Protein AF-A0A0F2N5E7-F1 (afdb_monomer_lite)

Secondary structure (DSSP, 8-state):
-HHHHHHHHHHHHHHHHHHHHHTTTS-HHHHHHHHHHHHHHHHHHHHHHHHHHHHHHT-SS--HHHHHHHHHHHHHHHHHHHHHHHHHHHHHHHHHHHHHHHHHHHHHHHHHHH---S------------

pLDDT: mean 82.27, std 12.77, range [43.31, 92.31]

Structure (mmCIF, N/CA/C/O backbone):
data_AF-A0A0F2N5E7-F1
#
_entry.id   AF-A0A0F2N5E7-F1
#
loop_
_atom_site.group_PDB
_atom_site.id
_atom_site.type_symbol
_atom_site.label_atom_id
_atom_site.label_alt_id
_atom_site.label_comp_id
_atom_site.label_asym_id
_atom_site.label_entity_id
_atom_site.label_seq_id
_atom_site.pdbx_PDB_ins_code
_atom_site.Cartn_x
_atom_site.Cartn_y
_atom_site.Cartn_z
_atom_site.occupancy
_atom_site.B_iso_or_equiv
_atom_site.auth_seq_id
_atom_site.auth_comp_id
_atom_site.auth_asym_id
_atom_site.auth_atom_id
_atom_site.pdbx_PDB_model_num
ATOM 1 N N . MET A 1 1 ? 17.914 -1.321 -10.774 1.00 80.00 1 MET A N 1
ATOM 2 C CA . MET A 1 1 ? 17.168 -0.048 -10.659 1.00 80.00 1 MET A CA 1
ATOM 3 C C . MET A 1 1 ? 15.697 -0.152 -11.082 1.00 80.00 1 MET A C 1
ATOM 5 O O . MET A 1 1 ? 14.874 -0.332 -10.203 1.00 80.00 1 MET A O 1
ATOM 9 N N . LEU A 1 2 ? 15.305 -0.121 -12.367 1.00 84.31 2 LEU A N 1
ATOM 10 C CA . LEU A 1 2 ? 13.864 -0.075 -12.731 1.00 84.31 2 LEU A CA 1
ATOM 11 C C . LEU A 1 2 ? 13.074 -1.363 -12.396 1.00 84.31 2 LEU A C 1
ATOM 13 O O . LEU A 1 2 ? 11.914 -1.319 -12.005 1.00 84.31 2 LEU A O 1
ATOM 17 N N . GLN A 1 3 ? 13.715 -2.529 -12.476 1.00 88.12 3 GLN A N 1
ATOM 18 C CA . GLN A 1 3 ? 13.136 -3.785 -11.974 1.00 88.12 3 GLN A CA 1
ATOM 19 C C . GLN A 1 3 ? 13.066 -3.835 -10.441 1.00 88.12 3 GLN A C 1
ATOM 21 O O . GLN A 1 3 ? 12.155 -4.426 -9.871 1.00 88.12 3 GLN A O 1
ATOM 26 N N . GLU A 1 4 ? 14.037 -3.215 -9.782 1.00 87.56 4 GLU A N 1
ATOM 27 C CA . GLU A 1 4 ? 14.200 -3.228 -8.330 1.00 87.56 4 GLU A CA 1
ATOM 28 C C . GLU A 1 4 ? 13.155 -2.346 -7.650 1.00 87.56 4 GLU A C 1
ATOM 30 O O . GLU A 1 4 ? 12.525 -2.774 -6.688 1.00 87.56 4 GLU A O 1
ATOM 35 N N . ILE A 1 5 ? 12.865 -1.174 -8.219 1.00 87.69 5 ILE A N 1
ATOM 36 C CA . ILE A 1 5 ? 11.773 -0.334 -7.731 1.00 87.69 5 ILE A CA 1
ATOM 37 C C . ILE A 1 5 ? 10.400 -0.982 -7.938 1.00 87.69 5 ILE A C 1
ATOM 39 O O . ILE A 1 5 ? 9.557 -0.935 -7.047 1.00 87.69 5 ILE A O 1
ATOM 43 N N . ASN A 1 6 ? 10.193 -1.681 -9.060 1.00 90.31 6 ASN A N 1
ATOM 44 C CA . ASN A 1 6 ? 8.968 -2.451 -9.287 1.00 90.31 6 ASN A CA 1
ATOM 45 C C . ASN A 1 6 ? 8.804 -3.557 -8.240 1.00 90.31 6 ASN A C 1
ATOM 47 O O . ASN A 1 6 ? 7.694 -3.815 -7.782 1.00 90.31 6 ASN A O 1
ATOM 51 N N . ARG A 1 7 ? 9.905 -4.193 -7.829 1.00 91.56 7 ARG A N 1
ATOM 52 C CA . ARG A 1 7 ? 9.887 -5.153 -6.725 1.00 91.56 7 ARG A CA 1
ATOM 53 C C . ARG A 1 7 ? 9.524 -4.477 -5.401 1.00 91.56 7 ARG A C 1
ATOM 55 O O . ARG A 1 7 ? 8.639 -4.973 -4.721 1.00 91.56 7 ARG A O 1
ATOM 62 N N . MET A 1 8 ? 10.115 -3.325 -5.077 1.00 89.38 8 MET A N 1
ATOM 63 C CA . MET A 1 8 ? 9.778 -2.594 -3.846 1.00 89.38 8 MET A CA 1
ATOM 64 C C . MET A 1 8 ? 8.303 -2.180 -3.786 1.00 89.38 8 MET A C 1
ATOM 66 O O . MET A 1 8 ? 7.677 -2.307 -2.736 1.00 89.38 8 MET A O 1
ATOM 70 N N . TYR A 1 9 ? 7.714 -1.735 -4.899 1.00 90.56 9 TYR A N 1
ATOM 71 C CA . TYR A 1 9 ? 6.281 -1.434 -4.945 1.00 90.56 9 TYR A CA 1
ATOM 72 C C . TYR A 1 9 ? 5.404 -2.671 -4.775 1.00 90.56 9 TYR A C 1
ATOM 74 O O . TYR A 1 9 ? 4.370 -2.608 -4.113 1.00 90.56 9 TYR A O 1
ATOM 82 N N . HIS A 1 10 ? 5.820 -3.804 -5.330 1.00 91.25 10 HIS A N 1
ATOM 83 C CA . HIS A 1 10 ? 5.123 -5.063 -5.110 1.00 91.25 10 HIS A CA 1
ATOM 84 C C . HIS A 1 10 ? 5.204 -5.527 -3.645 1.00 91.25 10 HIS A C 1
ATOM 86 O O . HIS A 1 10 ? 4.202 -5.966 -3.078 1.00 91.25 10 HIS A O 1
ATOM 92 N N . ASP A 1 11 ? 6.369 -5.377 -3.012 1.00 90.25 11 ASP A N 1
ATOM 93 C CA . ASP A 1 11 ? 6.569 -5.707 -1.599 1.00 90.25 11 ASP A CA 1
ATOM 94 C C . ASP A 1 11 ? 5.716 -4.793 -0.694 1.00 90.25 11 ASP A C 1
ATOM 96 O O . ASP A 1 11 ? 5.081 -5.268 0.251 1.00 90.25 11 ASP A O 1
ATOM 100 N N . LEU A 1 12 ? 5.621 -3.496 -1.023 1.00 89.31 12 LEU A N 1
ATOM 101 C CA . LEU A 1 12 ? 4.716 -2.548 -0.360 1.00 89.31 12 LEU A CA 1
ATOM 102 C C . LEU A 1 12 ? 3.245 -2.969 -0.483 1.00 89.31 12 LEU A C 1
ATOM 104 O O . LEU A 1 12 ? 2.518 -2.930 0.509 1.00 89.31 12 LEU A O 1
ATOM 108 N N . ASP A 1 13 ? 2.800 -3.386 -1.672 1.00 89.44 13 ASP A N 1
ATOM 109 C CA . ASP A 1 13 ? 1.410 -3.805 -1.888 1.00 89.44 13 ASP A CA 1
ATOM 110 C C . ASP A 1 13 ? 1.098 -5.081 -1.105 1.00 89.44 13 ASP A C 1
ATOM 112 O O . ASP A 1 13 ? 0.089 -5.158 -0.408 1.00 89.44 13 ASP A O 1
ATOM 116 N N . THR A 1 14 ? 2.022 -6.042 -1.116 1.00 90.62 14 THR A N 1
ATOM 117 C CA . THR A 1 14 ? 1.912 -7.279 -0.333 1.00 90.62 14 THR A CA 1
ATOM 118 C C . THR A 1 14 ? 1.761 -6.981 1.159 1.00 90.62 14 THR A C 1
ATOM 120 O O . THR A 1 14 ? 0.909 -7.564 1.837 1.00 90.62 14 THR A O 1
ATOM 123 N N . LEU A 1 15 ? 2.546 -6.033 1.678 1.00 87.94 15 LEU A N 1
ATOM 124 C CA . LEU A 1 15 ? 2.469 -5.628 3.078 1.00 87.94 15 LEU A CA 1
ATOM 125 C C . LEU A 1 15 ? 1.145 -4.916 3.391 1.00 87.94 15 LEU A C 1
ATOM 127 O O . LEU A 1 15 ? 0.527 -5.201 4.419 1.00 87.94 15 LEU A O 1
ATOM 131 N N . TYR A 1 16 ? 0.656 -4.056 2.492 1.00 87.06 16 TYR A N 1
ATOM 132 C CA . TYR A 1 16 ? -0.665 -3.443 2.625 1.00 87.06 16 TYR A CA 1
ATOM 133 C C . TYR A 1 16 ? -1.792 -4.481 2.632 1.00 87.06 16 TYR A C 1
ATOM 135 O O . TYR A 1 16 ? -2.691 -4.392 3.469 1.00 87.06 16 TYR A O 1
ATOM 143 N N . GLN A 1 17 ? -1.743 -5.484 1.755 1.00 88.31 17 GLN A N 1
ATOM 144 C CA . GLN A 1 17 ? -2.737 -6.557 1.712 1.00 88.31 17 GLN A CA 1
ATOM 145 C C . GLN A 1 17 ? -2.715 -7.425 2.978 1.00 88.31 17 GLN A C 1
ATOM 147 O O . GLN A 1 17 ? -3.776 -7.779 3.497 1.00 88.31 17 GLN A O 1
ATOM 152 N N . SER A 1 18 ? -1.527 -7.741 3.506 1.00 87.25 18 SER A N 1
ATOM 153 C CA . SER A 1 18 ? -1.390 -8.455 4.782 1.00 87.25 18 SER A CA 1
ATOM 154 C C . SER A 1 18 ? -1.995 -7.644 5.929 1.00 87.25 18 SER A C 1
ATOM 156 O O . SER A 1 18 ? -2.842 -8.157 6.658 1.00 87.25 18 SER A O 1
ATOM 158 N N . MET A 1 19 ? -1.674 -6.349 6.024 1.00 85.50 19 MET A N 1
ATOM 159 C CA . MET A 1 19 ? -2.298 -5.474 7.017 1.00 85.50 19 MET A CA 1
ATOM 160 C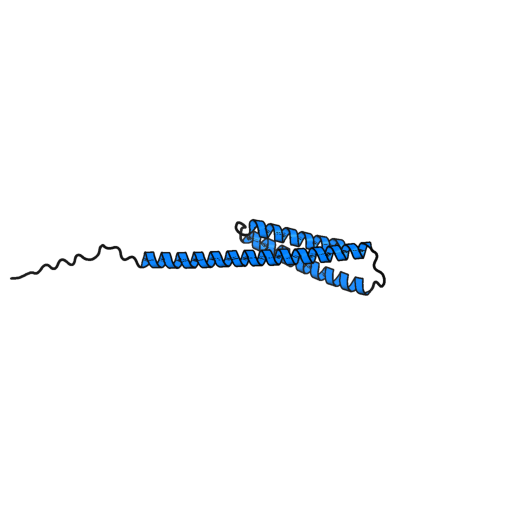 C . MET A 1 19 ? -3.814 -5.401 6.833 1.00 85.50 19 MET A C 1
ATOM 162 O O . MET A 1 19 ? -4.544 -5.494 7.811 1.00 85.50 19 MET A O 1
ATOM 166 N N . MET A 1 20 ? -4.319 -5.287 5.601 1.00 86.00 20 MET A N 1
ATOM 167 C CA . MET A 1 20 ? -5.760 -5.293 5.336 1.00 86.00 20 MET A CA 1
ATOM 168 C C . MET A 1 20 ? -6.444 -6.560 5.846 1.00 86.00 20 MET A C 1
ATOM 170 O O . MET A 1 20 ? -7.579 -6.467 6.316 1.00 86.00 20 MET A O 1
ATOM 174 N N . ARG A 1 21 ? -5.799 -7.724 5.741 1.00 84.25 21 ARG A N 1
ATOM 175 C CA . ARG A 1 21 ? -6.350 -8.996 6.217 1.00 84.25 21 ARG A CA 1
ATOM 176 C C . ARG A 1 21 ? -6.416 -9.024 7.740 1.00 84.25 21 ARG A C 1
ATOM 178 O O . ARG A 1 21 ? -7.495 -9.230 8.287 1.00 84.25 21 ARG A O 1
ATOM 185 N N . ASP A 1 22 ? -5.310 -8.678 8.388 1.00 83.25 22 ASP A N 1
ATOM 186 C CA . ASP A 1 22 ? -5.107 -8.977 9.806 1.00 83.25 22 ASP A CA 1
ATOM 187 C C . ASP A 1 22 ? -5.380 -7.774 10.732 1.00 83.25 22 ASP A C 1
ATOM 189 O O . ASP A 1 22 ? -5.321 -7.907 11.946 1.00 83.25 22 ASP A O 1
ATOM 193 N N . MET A 1 23 ? -5.719 -6.590 10.200 1.00 78.81 23 MET A N 1
ATOM 194 C CA . MET A 1 23 ? -5.830 -5.325 10.959 1.00 78.81 23 MET A CA 1
ATOM 195 C C . MET A 1 23 ? -6.691 -5.373 12.232 1.00 78.81 23 MET A C 1
ATOM 197 O O . MET A 1 23 ? -6.428 -4.602 13.150 1.00 78.81 23 MET A O 1
ATOM 201 N N . ALA A 1 24 ? -7.738 -6.199 12.272 1.00 75.00 24 ALA A N 1
ATOM 202 C CA . ALA A 1 24 ? -8.626 -6.278 13.434 1.00 75.00 24 ALA A CA 1
ATOM 203 C C . ALA A 1 24 ? -8.011 -7.089 14.588 1.00 75.00 24 ALA A C 1
ATOM 205 O O . ALA A 1 24 ? -8.258 -6.774 15.748 1.00 75.00 24 ALA A O 1
ATOM 206 N N . ASP A 1 25 ? -7.181 -8.079 14.253 1.00 81.94 25 ASP A N 1
ATOM 207 C CA . ASP A 1 25 ? -6.651 -9.078 15.186 1.00 81.94 25 ASP A CA 1
ATOM 208 C C . ASP A 1 25 ? -5.132 -8.931 15.401 1.00 81.94 25 ASP A C 1
ATOM 210 O O . ASP A 1 25 ? -4.540 -9.582 16.264 1.00 81.94 25 ASP A O 1
ATOM 214 N N . ALA A 1 26 ? -4.476 -8.072 14.615 1.00 82.56 26 ALA A N 1
ATOM 215 C CA . ALA A 1 26 ? -3.040 -7.868 14.663 1.00 82.56 26 ALA A CA 1
ATOM 216 C C . ALA A 1 26 ? -2.610 -7.156 15.961 1.00 82.56 26 ALA A C 1
ATOM 218 O O . ALA A 1 26 ? -3.146 -6.095 16.300 1.00 82.56 26 ALA A O 1
ATOM 219 N N . PRO A 1 27 ? -1.571 -7.662 16.653 1.00 86.25 27 PRO A N 1
ATOM 220 C CA . PRO A 1 27 ? -0.958 -6.955 17.769 1.00 86.25 27 PRO A CA 1
ATOM 221 C C . PRO A 1 27 ? -0.460 -5.567 17.354 1.00 86.25 27 PRO A C 1
ATOM 223 O O . PRO A 1 27 ? 0.092 -5.388 16.264 1.00 86.25 27 PRO A O 1
ATOM 226 N N . VAL A 1 28 ? -0.575 -4.591 18.258 1.00 85.38 28 VAL A N 1
ATOM 227 C CA . VAL A 1 28 ? -0.131 -3.204 18.022 1.00 85.38 28 VAL A CA 1
ATOM 228 C C . VAL A 1 28 ? 1.338 -3.144 17.590 1.00 85.38 28 VAL A C 1
ATOM 230 O O . VAL A 1 28 ? 1.685 -2.365 16.704 1.00 85.38 28 VAL A O 1
ATOM 233 N N . ASP A 1 29 ? 2.198 -3.987 18.161 1.00 87.38 29 ASP A N 1
ATOM 234 C CA . ASP A 1 29 ? 3.623 -4.017 17.815 1.00 87.38 29 ASP A CA 1
ATOM 235 C C . ASP A 1 29 ? 3.878 -4.540 16.396 1.00 87.38 29 ASP A C 1
ATOM 237 O O . ASP A 1 29 ? 4.753 -4.025 15.699 1.00 87.38 29 ASP A O 1
ATOM 241 N N . SER A 1 30 ? 3.062 -5.482 15.912 1.00 86.00 30 SER A N 1
ATOM 242 C CA . SER A 1 30 ? 3.107 -5.932 14.517 1.00 86.00 30 SER A CA 1
ATOM 243 C C . SER A 1 30 ? 2.707 -4.810 13.559 1.00 86.00 30 SER A C 1
ATOM 245 O O . SER A 1 30 ? 3.351 -4.623 12.528 1.00 86.00 30 SER A O 1
ATOM 247 N N . ILE A 1 31 ? 1.693 -4.014 13.921 1.00 84.94 31 ILE A N 1
ATOM 248 C CA . ILE A 1 31 ? 1.256 -2.851 13.131 1.00 84.94 31 ILE A CA 1
ATOM 249 C C . ILE A 1 31 ? 2.349 -1.775 13.092 1.00 84.94 31 ILE A C 1
ATOM 251 O O . ILE A 1 31 ? 2.635 -1.224 12.025 1.00 84.94 31 ILE A O 1
ATOM 255 N N . LYS A 1 32 ? 2.994 -1.488 14.229 1.00 88.31 32 LYS A N 1
ATOM 256 C CA . LYS A 1 32 ? 4.116 -0.538 14.295 1.00 88.31 32 LYS A CA 1
ATOM 257 C C . LYS A 1 32 ? 5.280 -0.989 13.420 1.00 88.31 32 LYS A C 1
ATOM 259 O O . LYS A 1 32 ? 5.734 -0.220 12.579 1.00 88.31 32 LYS A O 1
ATOM 264 N N . LYS A 1 33 ? 5.695 -2.252 13.548 1.00 89.00 33 LYS A N 1
ATOM 265 C CA . LYS A 1 33 ? 6.781 -2.823 12.744 1.00 89.00 33 LYS A CA 1
ATOM 266 C C . LYS A 1 33 ? 6.469 -2.777 11.247 1.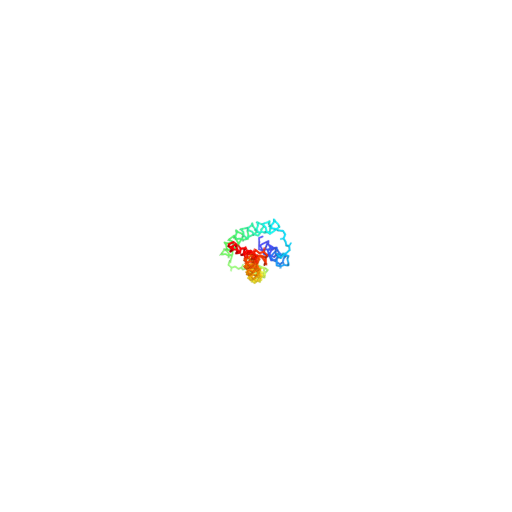00 89.00 33 LYS A C 1
ATOM 268 O O . LYS A 1 33 ? 7.325 -2.396 10.455 1.00 89.00 33 LYS A O 1
ATOM 273 N N . ALA A 1 34 ? 5.243 -3.121 10.849 1.00 86.69 34 ALA A N 1
ATOM 274 C CA . ALA A 1 34 ? 4.816 -3.006 9.456 1.00 86.69 34 ALA A CA 1
ATOM 275 C C . ALA A 1 34 ? 4.888 -1.551 8.961 1.00 86.69 34 ALA A C 1
ATOM 277 O O . ALA A 1 34 ? 5.389 -1.298 7.870 1.00 86.69 34 ALA A O 1
ATOM 278 N N . THR A 1 35 ? 4.477 -0.588 9.791 1.00 87.62 35 THR A N 1
ATOM 279 C CA . THR A 1 35 ? 4.555 0.848 9.477 1.00 87.62 35 THR A CA 1
ATOM 280 C C . THR A 1 35 ? 6.003 1.320 9.291 1.00 87.62 35 THR A C 1
ATOM 282 O O . THR A 1 35 ? 6.299 2.058 8.353 1.00 87.62 35 THR A O 1
ATOM 285 N N . GLU A 1 36 ? 6.929 0.881 10.145 1.00 90.94 36 GLU A N 1
ATOM 286 C CA . GLU A 1 36 ? 8.359 1.193 10.016 1.00 90.94 36 GLU A CA 1
ATOM 287 C C . GLU A 1 36 ? 8.948 0.641 8.713 1.00 90.94 36 GLU A C 1
ATOM 289 O O . GLU A 1 36 ? 9.629 1.368 7.983 1.00 90.94 36 GLU A O 1
ATOM 294 N N . ILE A 1 37 ? 8.630 -0.616 8.384 1.00 90.00 37 ILE A N 1
ATOM 295 C CA . ILE A 1 37 ? 9.048 -1.250 7.127 1.00 90.00 37 ILE A CA 1
ATOM 296 C C . ILE A 1 37 ? 8.488 -0.472 5.929 1.00 90.00 37 ILE A C 1
ATOM 298 O O . ILE A 1 37 ? 9.244 -0.150 5.012 1.00 90.00 37 ILE A O 1
ATOM 302 N N . MET A 1 38 ? 7.201 -0.108 5.950 1.00 88.00 38 MET A N 1
ATOM 303 C CA . MET A 1 38 ? 6.584 0.700 4.891 1.00 88.00 38 MET A CA 1
ATOM 304 C C . MET A 1 38 ? 7.298 2.035 4.707 1.00 88.00 38 MET A C 1
ATOM 306 O O . MET A 1 38 ? 7.647 2.386 3.584 1.00 88.00 38 MET A O 1
ATOM 310 N N . ASN A 1 39 ? 7.554 2.767 5.792 1.00 90.06 39 ASN A N 1
ATOM 311 C CA . ASN A 1 39 ? 8.216 4.069 5.725 1.00 90.06 39 ASN A CA 1
ATOM 312 C C . ASN A 1 39 ? 9.625 3.964 5.125 1.00 90.06 39 ASN A C 1
ATOM 314 O O . ASN A 1 39 ? 10.006 4.795 4.298 1.00 90.06 39 ASN A O 1
ATOM 318 N N . SER A 1 40 ? 10.382 2.926 5.494 1.00 90.81 40 SER A N 1
ATOM 319 C CA . SER A 1 40 ? 11.696 2.669 4.900 1.00 90.81 40 SER A CA 1
ATOM 320 C C . SER A 1 40 ? 11.594 2.353 3.407 1.00 90.81 40 SER A C 1
ATOM 322 O O . SER A 1 40 ? 12.369 2.890 2.618 1.00 90.81 40 SER A O 1
ATOM 324 N N . LEU A 1 41 ? 10.646 1.500 3.007 1.00 88.88 41 LEU A N 1
ATOM 325 C CA . LEU A 1 41 ? 10.439 1.141 1.603 1.00 88.88 41 LEU A CA 1
ATOM 326 C C . LEU A 1 41 ? 9.999 2.348 0.767 1.00 88.88 41 LEU A C 1
ATOM 328 O O . LEU A 1 41 ? 10.519 2.538 -0.328 1.00 88.88 41 LEU A O 1
ATOM 332 N N . PHE A 1 42 ? 9.111 3.199 1.287 1.00 88.38 42 PHE A N 1
ATOM 333 C CA . PHE A 1 42 ? 8.695 4.432 0.614 1.00 88.38 42 PHE A CA 1
ATOM 334 C C . PHE A 1 42 ? 9.852 5.397 0.403 1.00 88.38 42 PHE A C 1
ATOM 336 O O . PHE A 1 42 ? 9.994 5.944 -0.689 1.00 88.38 42 PHE A O 1
ATOM 343 N N . LYS A 1 43 ? 10.688 5.590 1.427 1.00 90.81 43 LYS A N 1
ATOM 344 C CA . LYS A 1 43 ? 11.869 6.444 1.311 1.00 90.81 43 LYS A CA 1
ATOM 345 C C . LYS A 1 43 ? 12.810 5.924 0.222 1.00 90.81 43 LYS A C 1
ATOM 347 O O . LYS A 1 43 ? 13.148 6.665 -0.694 1.00 90.81 43 LYS A O 1
ATOM 352 N N . ASN A 1 44 ? 13.146 4.635 0.273 1.00 88.62 44 ASN A N 1
ATOM 353 C CA . ASN A 1 44 ? 14.043 4.009 -0.698 1.00 88.62 44 ASN A CA 1
ATOM 354 C C . ASN A 1 44 ? 13.468 4.038 -2.126 1.00 88.62 44 ASN A C 1
ATOM 356 O O . ASN A 1 44 ? 14.198 4.292 -3.083 1.00 88.62 44 ASN A O 1
ATOM 360 N N . ALA A 1 45 ? 12.160 3.808 -2.280 1.00 87.12 45 ALA A N 1
ATOM 361 C CA . ALA A 1 45 ? 11.483 3.910 -3.568 1.00 87.12 45 ALA A CA 1
ATOM 362 C C . ALA A 1 45 ? 11.503 5.349 -4.107 1.00 87.12 45 ALA A C 1
ATOM 364 O O . ALA A 1 45 ? 11.763 5.540 -5.290 1.00 87.12 45 ALA A O 1
ATOM 365 N N . GLY A 1 46 ? 11.302 6.356 -3.250 1.00 88.38 46 GLY A N 1
ATOM 366 C CA . GLY A 1 46 ? 11.391 7.769 -3.628 1.00 88.38 46 GLY A CA 1
ATOM 367 C C . GLY A 1 46 ? 12.791 8.176 -4.097 1.00 88.38 46 GLY A C 1
ATOM 368 O O . GLY A 1 46 ? 12.930 8.857 -5.115 1.00 88.38 46 GLY 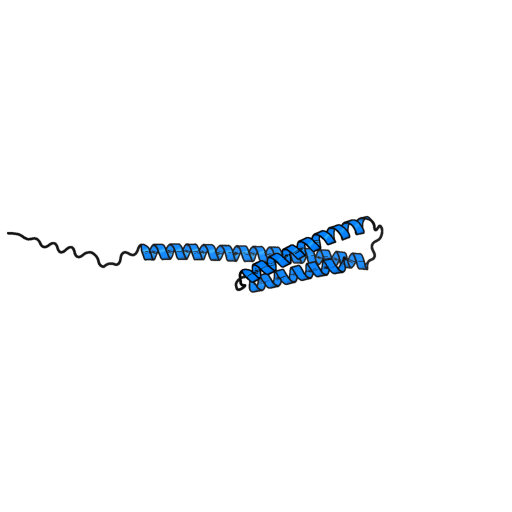A O 1
ATOM 369 N N . ASP A 1 47 ? 13.831 7.703 -3.409 1.00 89.12 47 ASP A N 1
ATOM 370 C CA . ASP A 1 47 ? 15.219 7.941 -3.815 1.00 89.12 47 ASP A CA 1
ATOM 371 C C . ASP A 1 47 ? 15.517 7.283 -5.177 1.00 89.12 47 ASP A C 1
ATOM 373 O O . ASP A 1 47 ? 16.100 7.914 -6.063 1.00 89.12 47 ASP A O 1
ATOM 377 N N . MET A 1 48 ? 15.055 6.046 -5.402 1.00 87.06 48 MET A N 1
ATOM 378 C CA . MET A 1 48 ? 15.206 5.372 -6.699 1.00 87.06 48 MET A CA 1
ATOM 379 C C . MET A 1 48 ? 14.401 6.029 -7.820 1.00 87.06 48 MET A C 1
ATOM 381 O O . MET A 1 48 ? 14.885 6.100 -8.948 1.00 87.06 48 MET A O 1
ATOM 385 N N . ASP A 1 49 ? 13.202 6.529 -7.535 1.00 88.31 49 ASP A N 1
ATOM 386 C CA . ASP A 1 49 ? 12.382 7.262 -8.500 1.00 88.31 49 ASP A CA 1
ATOM 387 C C . ASP A 1 49 ? 13.077 8.511 -9.011 1.00 88.31 49 ASP A C 1
ATOM 389 O O . ASP A 1 49 ? 13.048 8.809 -10.210 1.00 88.31 49 ASP A O 1
ATOM 393 N N . ARG A 1 50 ? 13.734 9.230 -8.101 1.00 88.62 50 ARG A N 1
ATOM 394 C CA . ARG A 1 50 ? 14.515 10.404 -8.456 1.00 88.62 50 ARG A CA 1
ATOM 395 C C . ARG A 1 50 ? 15.660 10.028 -9.398 1.00 88.62 50 ARG A C 1
ATOM 397 O O . ARG A 1 50 ? 15.786 10.635 -10.458 1.00 88.62 50 ARG A O 1
ATOM 404 N N . LEU A 1 51 ? 16.418 8.980 -9.072 1.00 88.69 51 LEU A N 1
ATOM 405 C CA . LEU A 1 51 ? 17.517 8.485 -9.912 1.00 88.69 51 LEU A CA 1
ATOM 406 C C . LEU A 1 51 ? 17.037 7.989 -11.284 1.00 88.69 51 LEU A C 1
ATOM 408 O O . LEU A 1 51 ? 17.688 8.240 -12.301 1.00 88.69 51 LEU A O 1
ATOM 412 N N . ILE A 1 52 ? 15.889 7.308 -11.336 1.00 87.62 52 ILE A N 1
ATOM 413 C CA . ILE A 1 52 ? 15.269 6.874 -12.593 1.00 87.62 52 ILE A CA 1
ATOM 414 C C . ILE A 1 52 ? 14.867 8.091 -13.421 1.00 87.62 52 ILE A C 1
ATOM 416 O O . ILE A 1 52 ? 15.158 8.130 -14.611 1.00 87.62 52 ILE A O 1
ATOM 420 N N . THR A 1 53 ? 14.246 9.097 -12.807 1.00 87.31 53 THR A N 1
ATOM 421 C CA . THR A 1 53 ? 13.824 10.322 -13.500 1.00 87.31 53 T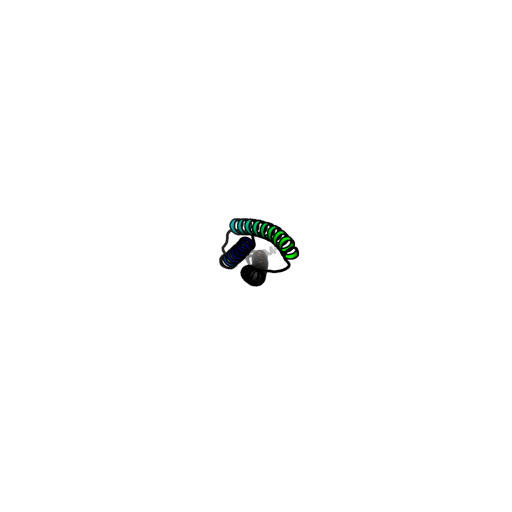HR A CA 1
ATOM 422 C C . THR A 1 53 ? 15.022 11.056 -14.099 1.00 87.31 53 THR A C 1
ATOM 424 O O . THR A 1 53 ? 15.007 11.381 -15.285 1.00 87.31 53 THR A O 1
ATOM 427 N N . GLU A 1 54 ? 16.086 11.245 -13.315 1.00 87.38 54 GLU A N 1
ATOM 428 C CA . GLU A 1 54 ? 17.347 11.838 -13.776 1.00 87.38 54 GLU A CA 1
ATOM 429 C C . GLU A 1 54 ? 17.943 11.038 -14.952 1.00 87.38 54 GLU A C 1
ATOM 431 O O . GLU A 1 54 ? 18.320 11.612 -15.974 1.00 87.38 54 GLU A O 1
ATOM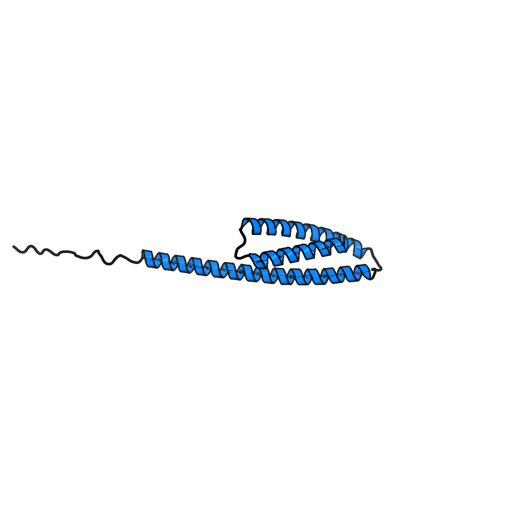 436 N N . SER A 1 55 ? 17.940 9.704 -14.858 1.00 85.56 55 SER A N 1
ATOM 437 C CA . SER A 1 55 ? 18.441 8.820 -15.919 1.00 85.56 55 SER A CA 1
ATOM 438 C C . SER A 1 55 ? 17.613 8.920 -17.206 1.00 85.56 55 SER A C 1
ATOM 440 O O . SER A 1 55 ? 18.176 9.003 -18.297 1.00 85.56 55 SER A O 1
ATOM 442 N N . LEU A 1 56 ? 16.281 8.952 -17.100 1.00 85.94 56 LEU A N 1
ATOM 443 C CA . LEU A 1 56 ? 15.370 9.007 -18.248 1.00 85.94 56 LEU A CA 1
ATOM 444 C C . LEU A 1 56 ? 15.487 10.319 -19.030 1.00 85.94 56 LEU A C 1
ATOM 446 O O . LEU A 1 56 ? 15.398 10.295 -20.254 1.00 85.94 56 LEU A O 1
ATOM 450 N N . ILE A 1 57 ? 15.728 11.445 -18.350 1.00 84.88 57 ILE A N 1
ATOM 451 C CA . ILE A 1 57 ? 15.917 12.756 -18.998 1.00 84.88 57 ILE A CA 1
ATOM 452 C C . ILE A 1 57 ? 17.124 12.738 -19.947 1.00 84.88 57 ILE A C 1
ATOM 454 O O . ILE A 1 57 ? 17.108 13.390 -20.988 1.00 84.88 57 ILE A O 1
ATOM 458 N N . SER A 1 58 ? 18.160 11.967 -19.613 1.00 81.50 58 SER A N 1
ATOM 459 C CA . SER A 1 58 ? 19.386 11.872 -20.412 1.00 81.50 58 SER A CA 1
ATOM 460 C C . SER A 1 58 ? 19.318 10.874 -21.579 1.00 81.50 58 SER A C 1
ATOM 462 O O . SER A 1 58 ? 20.277 10.765 -22.342 1.00 81.50 58 SER A O 1
ATOM 464 N N . MET A 1 59 ? 18.199 10.155 -21.754 1.00 83.69 59 MET A N 1
ATOM 465 C CA . MET A 1 59 ? 18.047 9.116 -22.778 1.00 83.69 59 MET A CA 1
ATOM 466 C C . MET A 1 59 ? 17.081 9.547 -23.898 1.00 83.69 59 MET A C 1
ATOM 468 O O . MET A 1 59 ? 15.866 9.497 -23.709 1.00 83.69 59 MET A O 1
ATOM 472 N N . PRO A 1 60 ? 17.577 9.897 -25.103 1.00 72.44 60 PRO A N 1
ATOM 473 C CA . PRO A 1 60 ? 16.719 10.311 -26.218 1.00 72.44 60 PRO A CA 1
ATOM 474 C C . PRO A 1 60 ? 15.894 9.156 -26.812 1.00 72.44 60 PRO A C 1
ATOM 476 O O . PRO A 1 60 ? 14.835 9.386 -27.399 1.00 72.44 60 PRO A O 1
ATOM 479 N N . HIS A 1 61 ? 16.341 7.907 -26.644 1.00 81.56 61 HIS A N 1
ATOM 480 C CA . HIS A 1 61 ? 15.637 6.717 -27.118 1.00 81.56 61 HIS A CA 1
ATOM 481 C C . HIS A 1 61 ? 15.577 5.638 -26.038 1.00 81.56 61 HIS A C 1
ATOM 483 O O . HIS A 1 61 ? 16.595 5.129 -25.574 1.00 81.56 61 HIS A O 1
ATOM 489 N N . LEU A 1 62 ? 14.351 5.275 -25.662 1.00 84.75 62 LEU A N 1
ATOM 490 C CA . LEU A 1 62 ? 14.060 4.218 -24.701 1.00 84.75 62 LEU A CA 1
ATOM 491 C C . LEU A 1 62 ? 13.881 2.882 -25.417 1.00 84.75 62 LEU A C 1
ATOM 493 O O . LEU A 1 62 ? 13.032 2.764 -26.303 1.00 84.75 62 LEU A O 1
ATOM 497 N N . ALA A 1 63 ? 14.635 1.873 -24.981 1.00 88.31 63 ALA A N 1
ATOM 498 C CA . ALA A 1 63 ? 14.405 0.488 -25.374 1.00 88.31 63 ALA A CA 1
ATOM 499 C C . ALA A 1 63 ? 12.996 0.032 -24.955 1.00 88.31 63 ALA A C 1
ATOM 501 O O . ALA A 1 63 ? 12.481 0.453 -23.914 1.00 88.31 63 ALA A O 1
ATOM 502 N N . ASP A 1 64 ? 12.378 -0.853 -25.739 1.00 87.94 64 ASP A N 1
ATOM 503 C CA . ASP A 1 64 ? 11.012 -1.322 -25.466 1.00 87.94 64 ASP A CA 1
ATOM 504 C C . ASP A 1 64 ? 10.906 -2.078 -24.136 1.00 87.94 64 ASP A C 1
ATOM 506 O O . ASP A 1 64 ? 9.955 -1.871 -23.386 1.00 87.94 64 ASP A O 1
ATOM 510 N N . SER A 1 65 ? 11.949 -2.822 -23.753 1.00 87.69 65 SER A N 1
ATOM 511 C CA . SER A 1 65 ? 12.042 -3.457 -22.433 1.00 87.69 65 SER A CA 1
ATOM 512 C C . SER A 1 65 ? 11.968 -2.449 -21.277 1.00 87.69 65 SER A C 1
ATOM 514 O O . SER A 1 65 ? 11.346 -2.723 -20.250 1.00 87.69 65 SER A O 1
ATOM 516 N N . THR A 1 66 ? 12.547 -1.256 -21.437 1.00 87.56 66 THR A N 1
ATOM 517 C CA . THR A 1 66 ? 12.457 -0.181 -20.440 1.00 87.56 66 THR A CA 1
ATOM 518 C C . THR A 1 66 ? 11.053 0.415 -20.392 1.00 87.56 66 THR A C 1
ATOM 520 O O . THR A 1 66 ? 10.544 0.687 -19.305 1.00 87.56 66 THR A O 1
ATOM 523 N N . LYS A 1 67 ? 10.392 0.577 -21.546 1.00 87.88 67 LYS A N 1
ATOM 524 C CA . LYS A 1 67 ? 9.001 1.057 -21.612 1.00 87.88 67 LYS A CA 1
ATOM 525 C C . LYS A 1 67 ? 8.042 0.089 -20.922 1.00 87.88 67 LYS A C 1
ATOM 527 O O . LYS A 1 67 ? 7.175 0.534 -20.173 1.00 87.88 67 LYS A O 1
ATOM 532 N N . ASP A 1 68 ? 8.218 -1.214 -21.114 1.00 89.62 68 ASP A N 1
ATOM 533 C CA . ASP A 1 68 ? 7.386 -2.228 -20.459 1.00 89.62 68 ASP A CA 1
ATOM 534 C C . ASP A 1 68 ? 7.587 -2.239 -18.941 1.00 89.62 68 ASP A C 1
ATOM 536 O O . ASP A 1 68 ? 6.621 -2.326 -18.180 1.00 89.62 68 ASP A O 1
ATOM 540 N N . LEU A 1 69 ? 8.825 -2.059 -18.473 1.00 90.00 69 LEU A N 1
ATOM 541 C CA . LEU A 1 69 ? 9.102 -1.914 -17.044 1.00 90.00 69 LEU A CA 1
ATOM 542 C C . LEU A 1 69 ? 8.486 -0.639 -16.449 1.00 90.00 69 LEU A C 1
ATOM 544 O O . LEU A 1 69 ? 8.019 -0.678 -15.310 1.00 90.00 69 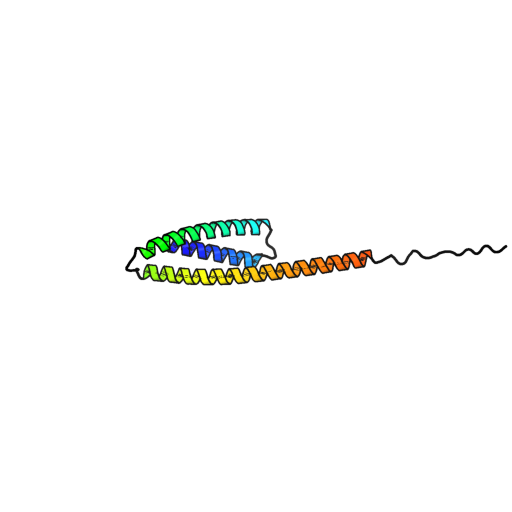LEU A O 1
ATOM 548 N N . LEU A 1 70 ? 8.445 0.463 -17.203 1.00 90.44 70 LEU A N 1
ATOM 549 C CA . LEU A 1 70 ? 7.777 1.703 -16.792 1.00 90.44 70 LEU A CA 1
ATOM 550 C C . LEU A 1 70 ? 6.253 1.554 -16.742 1.00 90.44 70 LEU A C 1
ATOM 552 O O . LEU A 1 70 ? 5.635 2.040 -15.799 1.00 90.44 70 LEU A O 1
ATOM 556 N N . ARG A 1 71 ? 5.646 0.842 -17.700 1.00 91.06 71 ARG A N 1
ATOM 557 C CA . ARG A 1 71 ? 4.211 0.509 -17.660 1.00 91.06 71 ARG A CA 1
ATOM 558 C C . ARG A 1 71 ? 3.874 -0.337 -16.439 1.00 91.06 71 ARG A C 1
ATOM 560 O O . ARG A 1 71 ? 2.987 0.023 -15.677 1.00 91.06 71 ARG A O 1
ATOM 567 N N . LYS A 1 72 ? 4.659 -1.391 -16.187 1.00 91.62 72 LYS A N 1
ATOM 568 C CA . LYS A 1 72 ? 4.505 -2.225 -14.987 1.00 91.62 72 LYS A CA 1
ATOM 569 C C . LYS A 1 72 ? 4.624 -1.403 -13.699 1.00 91.62 72 LYS A C 1
ATOM 571 O O . LYS A 1 72 ? 3.913 -1.675 -12.736 1.00 91.62 72 LYS A O 1
ATOM 576 N N . ARG A 1 73 ? 5.515 -0.405 -13.676 1.00 89.94 73 ARG A N 1
ATOM 577 C CA . ARG A 1 73 ? 5.642 0.531 -12.551 1.00 89.94 73 ARG A CA 1
ATOM 578 C C . ARG A 1 73 ? 4.361 1.341 -12.345 1.00 89.94 73 ARG A C 1
ATOM 580 O O . ARG A 1 73 ? 3.900 1.441 -11.214 1.00 89.94 73 ARG A O 1
ATOM 587 N N . ASP A 1 74 ? 3.794 1.895 -13.417 1.00 91.31 74 ASP A N 1
ATOM 588 C CA . ASP A 1 74 ? 2.541 2.663 -13.363 1.00 91.31 74 ASP A CA 1
ATOM 589 C C . ASP A 1 74 ? 1.375 1.807 -12.844 1.00 91.31 74 ASP A C 1
ATOM 591 O O . ASP A 1 74 ? 0.658 2.221 -11.933 1.00 91.31 74 ASP A O 1
ATOM 595 N N . ASP A 1 75 ? 1.246 0.574 -13.338 1.00 92.25 75 ASP A N 1
ATOM 596 C CA . ASP A 1 75 ? 0.223 -0.369 -12.874 1.00 92.25 75 ASP A CA 1
ATOM 597 C C . ASP A 1 75 ? 0.362 -0.672 -11.372 1.00 92.25 75 ASP A C 1
ATOM 599 O O . ASP A 1 75 ? -0.625 -0.643 -10.631 1.00 92.25 75 ASP A O 1
ATOM 603 N N . LEU A 1 76 ? 1.592 -0.905 -10.897 1.00 90.81 76 LEU A N 1
ATOM 604 C CA . LEU A 1 76 ? 1.873 -1.144 -9.478 1.00 90.81 76 LEU A CA 1
ATOM 605 C C . LEU A 1 76 ? 1.557 0.076 -8.607 1.00 90.81 76 LEU A C 1
ATOM 607 O O . LEU A 1 76 ? 0.996 -0.080 -7.526 1.00 90.81 76 LEU A O 1
ATOM 611 N N . LEU A 1 77 ? 1.877 1.287 -9.066 1.00 89.94 77 LEU A N 1
ATOM 612 C CA . LEU A 1 77 ? 1.561 2.521 -8.344 1.00 89.94 77 LEU A CA 1
ATOM 613 C C . LEU A 1 77 ? 0.051 2.752 -8.233 1.00 89.94 77 LEU A C 1
ATOM 615 O O . LEU A 1 77 ? -0.441 3.127 -7.164 1.00 89.94 77 LEU A O 1
ATOM 619 N N . ARG A 1 78 ? -0.701 2.490 -9.308 1.00 91.00 78 ARG A N 1
ATOM 620 C CA . ARG A 1 78 ? -2.170 2.560 -9.292 1.00 91.00 78 ARG A CA 1
ATOM 621 C C . ARG A 1 78 ? -2.762 1.551 -8.313 1.00 91.00 78 ARG A C 1
ATOM 623 O O . ARG A 1 78 ? -3.628 1.923 -7.518 1.00 91.00 78 ARG A O 1
ATOM 630 N N . LEU A 1 79 ? -2.267 0.312 -8.342 1.00 91.94 79 LEU A N 1
ATOM 631 C CA . LEU A 1 79 ? -2.686 -0.741 -7.420 1.00 91.94 79 LEU A CA 1
ATOM 632 C C . LEU A 1 79 ? -2.403 -0.343 -5.968 1.00 91.94 79 LEU A C 1
ATOM 634 O O . LEU A 1 79 ? -3.324 -0.312 -5.157 1.00 91.94 79 LEU A O 1
ATOM 638 N N . LEU A 1 80 ? -1.172 0.074 -5.665 1.00 90.44 80 LEU A N 1
ATOM 639 C CA . LEU A 1 80 ? -0.768 0.550 -4.340 1.00 90.44 80 LEU A CA 1
ATOM 640 C C . LEU A 1 80 ? -1.673 1.661 -3.814 1.00 90.44 80 LEU A C 1
ATOM 642 O O . LEU A 1 80 ? -2.100 1.632 -2.658 1.00 90.44 80 LEU A O 1
ATOM 646 N N . HIS A 1 81 ? -1.981 2.646 -4.657 1.00 89.56 81 HIS A N 1
ATOM 647 C CA . HIS A 1 81 ? -2.855 3.748 -4.281 1.00 89.56 81 HIS A CA 1
ATOM 648 C C . HIS A 1 81 ? -4.275 3.257 -3.950 1.00 89.56 81 HIS A C 1
ATOM 650 O O . HIS A 1 81 ? -4.889 3.710 -2.979 1.00 89.56 81 HIS A O 1
ATOM 656 N N . GLN A 1 82 ? -4.800 2.305 -4.723 1.00 92.31 82 GLN A N 1
ATOM 657 C CA . GLN A 1 82 ? -6.104 1.693 -4.473 1.00 92.31 82 GLN A CA 1
ATOM 658 C C . GLN A 1 82 ? -6.120 0.861 -3.180 1.00 92.31 82 GLN A C 1
ATOM 660 O O . GLN A 1 82 ? -7.047 1.002 -2.371 1.00 92.31 82 GLN A O 1
ATOM 665 N N . THR A 1 83 ? -5.097 0.033 -2.956 1.00 90.56 83 THR A N 1
ATOM 666 C CA . THR A 1 83 ? -4.953 -0.785 -1.745 1.00 90.56 83 THR A CA 1
ATOM 667 C C . THR A 1 83 ? -4.855 0.109 -0.507 1.00 90.56 83 THR A C 1
ATOM 669 O O . THR A 1 83 ? -5.611 -0.073 0.449 1.00 90.56 83 THR A O 1
ATOM 672 N N . ASN A 1 84 ? -4.023 1.154 -0.551 1.00 88.88 84 ASN A N 1
ATOM 673 C CA . ASN A 1 84 ? -3.885 2.118 0.541 1.00 88.88 84 ASN A CA 1
ATOM 674 C C . ASN A 1 84 ? -5.214 2.827 0.852 1.00 88.88 84 ASN A C 1
ATOM 676 O O . ASN A 1 84 ? -5.655 2.864 2.000 1.00 88.88 84 ASN A O 1
ATOM 680 N N . ARG A 1 85 ? -5.927 3.317 -0.172 1.00 92.00 85 ARG A N 1
ATOM 681 C CA . ARG A 1 85 ? -7.247 3.942 0.020 1.00 92.00 85 ARG A CA 1
ATOM 682 C C . ARG A 1 85 ? -8.229 3.000 0.723 1.00 92.00 85 ARG A C 1
ATOM 684 O O . ARG A 1 85 ? -8.982 3.426 1.598 1.00 92.00 85 ARG A O 1
ATOM 691 N N . THR A 1 86 ? -8.211 1.722 0.357 1.00 91.69 86 THR A N 1
ATOM 692 C CA . THR A 1 86 ? -9.065 0.698 0.971 1.00 91.69 86 THR A CA 1
ATOM 693 C C . THR A 1 86 ? -8.686 0.455 2.431 1.00 91.69 86 THR A C 1
ATOM 695 O O . THR A 1 86 ? -9.565 0.425 3.296 1.00 91.69 86 THR A O 1
ATOM 698 N N . LEU A 1 87 ? -7.389 0.352 2.727 1.00 88.25 87 LEU A N 1
ATOM 699 C CA . LEU A 1 87 ? -6.872 0.198 4.085 1.00 88.25 87 LEU A CA 1
ATOM 700 C C . LEU A 1 87 ? -7.272 1.374 4.987 1.00 88.25 87 LEU A C 1
ATOM 702 O O . LEU A 1 87 ? -7.770 1.158 6.091 1.00 88.25 87 LEU A O 1
ATOM 706 N N . VAL A 1 88 ? -7.116 2.611 4.505 1.00 89.75 88 VAL A N 1
ATOM 707 C CA . VAL A 1 88 ? -7.500 3.831 5.235 1.00 89.75 88 VAL A CA 1
ATOM 708 C C . VAL A 1 88 ? -8.994 3.834 5.553 1.00 89.75 88 VAL A C 1
ATOM 710 O O . VAL A 1 88 ? -9.382 4.109 6.690 1.00 89.75 88 VAL A O 1
ATOM 713 N N . ASN A 1 89 ? -9.839 3.472 4.585 1.00 90.56 89 ASN A N 1
ATOM 714 C CA . ASN A 1 89 ? -11.281 3.366 4.805 1.00 90.56 89 ASN A CA 1
ATOM 715 C C . ASN A 1 89 ? -11.618 2.299 5.859 1.00 90.56 89 ASN A C 1
ATOM 717 O O . ASN A 1 89 ? -12.441 2.541 6.743 1.00 90.56 89 ASN A O 1
ATOM 721 N N . LYS A 1 90 ? -10.954 1.135 5.815 1.00 88.62 90 LYS A N 1
ATOM 722 C CA . LYS A 1 90 ? -11.141 0.074 6.816 1.00 88.62 90 LYS A CA 1
ATOM 723 C C . LYS A 1 90 ? -10.741 0.553 8.215 1.00 88.62 90 LYS A C 1
ATOM 725 O O . LYS A 1 90 ? -11.508 0.379 9.160 1.00 88.62 90 LYS A O 1
ATOM 730 N N . ALA A 1 91 ? -9.594 1.219 8.340 1.00 87.38 91 ALA A N 1
ATOM 731 C CA . ALA A 1 91 ? -9.125 1.784 9.603 1.00 87.38 91 ALA A CA 1
ATOM 732 C C . ALA A 1 91 ? -10.086 2.855 10.154 1.00 87.38 91 ALA A C 1
ATOM 734 O O . ALA A 1 91 ? -10.370 2.882 11.353 1.00 87.38 91 ALA A O 1
ATOM 735 N N . ALA A 1 92 ? -10.637 3.712 9.286 1.00 89.12 92 ALA A N 1
ATOM 736 C CA . ALA A 1 92 ? -11.635 4.709 9.669 1.00 89.12 92 ALA A CA 1
ATOM 737 C C . ALA A 1 92 ? -12.925 4.060 10.200 1.00 89.12 92 ALA A C 1
ATOM 739 O O . ALA A 1 92 ? -13.456 4.497 11.225 1.00 89.12 92 ALA A O 1
ATOM 740 N N . ASN A 1 93 ? -13.385 2.984 9.556 1.00 89.56 93 ASN A N 1
ATOM 741 C CA . ASN A 1 93 ? -14.553 2.224 9.997 1.00 89.56 93 ASN A CA 1
ATOM 742 C C . ASN A 1 93 ? -14.322 1.572 11.366 1.00 89.56 93 ASN A C 1
ATOM 744 O O . ASN A 1 93 ? -15.146 1.747 12.262 1.00 89.56 93 ASN A O 1
ATOM 748 N N . ILE A 1 94 ? -13.179 0.904 11.567 1.00 87.75 94 ILE A N 1
ATOM 749 C CA . ILE A 1 94 ? -12.809 0.302 12.861 1.00 87.75 94 ILE A CA 1
ATOM 750 C C . ILE A 1 94 ? -12.775 1.372 13.960 1.00 87.75 94 ILE A C 1
ATOM 752 O O . ILE A 1 94 ? -13.372 1.204 15.021 1.00 87.75 94 ILE A O 1
ATOM 756 N N . LYS A 1 95 ? -12.152 2.525 13.691 1.00 89.44 95 LYS A N 1
ATOM 757 C CA . LYS A 1 95 ? -12.105 3.652 14.635 1.00 89.44 95 LYS A CA 1
ATOM 758 C C . LYS A 1 95 ? -13.501 4.167 15.001 1.00 89.44 95 LYS A C 1
ATOM 760 O O . LYS A 1 95 ? -13.730 4.533 16.153 1.00 89.44 95 LYS A O 1
ATOM 765 N N . SER A 1 96 ? -14.413 4.234 14.032 1.00 91.94 96 SER A N 1
ATOM 766 C CA . SER A 1 96 ? -15.801 4.649 14.259 1.00 91.94 96 SER A CA 1
ATOM 767 C C . SER A 1 96 ? -16.548 3.661 15.160 1.00 91.94 96 SER A C 1
ATOM 769 O O . SER A 1 96 ? -17.158 4.078 16.146 1.00 91.94 96 SER A O 1
ATOM 771 N N . LEU A 1 97 ? -16.426 2.358 14.881 1.00 89.50 97 LEU A N 1
ATOM 772 C CA . LEU A 1 97 ? -17.028 1.289 15.683 1.00 89.50 97 LEU A CA 1
ATOM 773 C C . LEU A 1 97 ? -16.528 1.322 17.130 1.00 89.50 97 LEU A C 1
ATOM 775 O O . LEU A 1 97 ? -17.341 1.405 18.048 1.00 89.50 97 LEU A O 1
ATOM 779 N N . LEU A 1 98 ? -15.209 1.400 17.334 1.00 88.38 98 LEU A N 1
ATOM 780 C CA . LEU A 1 98 ? -14.615 1.490 18.673 1.00 88.38 98 LEU A CA 1
ATOM 781 C C . LEU A 1 98 ? -15.126 2.707 19.455 1.00 88.38 98 LEU A C 1
ATOM 783 O O . LEU A 1 98 ? -15.436 2.611 20.640 1.00 88.38 98 LEU A O 1
ATOM 787 N N . ARG A 1 99 ? -15.257 3.869 18.803 1.00 91.44 99 ARG A N 1
ATOM 788 C CA . ARG A 1 99 ? -15.810 5.072 19.448 1.00 91.44 99 ARG A CA 1
ATOM 789 C C . ARG A 1 99 ? -17.261 4.879 19.872 1.00 91.44 99 ARG A C 1
ATOM 791 O O . ARG A 1 99 ? -17.636 5.318 20.958 1.00 91.44 99 ARG A O 1
ATOM 798 N N . HIS A 1 100 ? -18.066 4.252 19.021 1.00 90.44 100 HIS A N 1
ATOM 799 C CA . HIS A 1 100 ? -19.464 3.966 19.316 1.00 90.44 100 HIS A CA 1
ATOM 800 C C . HIS A 1 100 ? -19.604 2.977 20.483 1.00 90.44 100 HIS A C 1
ATOM 802 O O . HIS A 1 100 ? -20.393 3.214 21.397 1.00 90.44 100 HIS A O 1
ATOM 808 N N . GLU A 1 101 ? -18.793 1.919 20.509 1.00 87.06 101 GLU A N 1
ATOM 809 C CA . GLU A 1 101 ? -18.757 0.952 21.610 1.00 87.06 101 GLU A CA 1
ATOM 810 C C . GLU A 1 101 ? -18.344 1.601 22.933 1.00 87.06 101 GLU A C 1
ATOM 812 O O . GLU A 1 101 ? -19.054 1.452 23.927 1.00 87.06 101 GLU A O 1
ATOM 817 N N . ILE A 1 102 ? -17.277 2.408 22.943 1.00 89.00 102 ILE A N 1
ATOM 818 C CA . ILE A 1 102 ? -16.841 3.156 24.134 1.00 89.00 102 ILE A CA 1
ATOM 819 C C . ILE A 1 102 ? -17.956 4.081 24.639 1.00 89.00 102 ILE A C 1
ATOM 821 O O . ILE A 1 102 ? -18.228 4.133 25.841 1.00 89.00 102 ILE A O 1
ATOM 825 N N . ALA A 1 103 ? -18.634 4.797 23.738 1.00 87.19 103 ALA A N 1
ATOM 826 C CA . ALA A 1 103 ? -19.736 5.681 24.106 1.00 87.19 103 ALA A CA 1
ATOM 827 C C . ALA A 1 103 ? -20.920 4.908 24.713 1.00 87.19 103 ALA A C 1
ATOM 829 O O . ALA A 1 103 ? -21.508 5.357 25.701 1.00 87.19 103 ALA A O 1
ATOM 830 N N . ASN A 1 104 ? -21.253 3.739 24.164 1.00 86.75 104 ASN A N 1
ATOM 831 C CA . ASN A 1 104 ? -22.307 2.879 24.699 1.00 86.75 104 ASN A CA 1
ATOM 832 C C . ASN A 1 104 ? -21.928 2.287 26.058 1.00 86.75 104 ASN A C 1
ATOM 834 O O . ASN A 1 104 ? -22.747 2.300 26.975 1.00 86.75 104 ASN A O 1
ATOM 838 N N . MET A 1 105 ? -20.682 1.847 26.231 1.00 83.06 105 MET A N 1
ATOM 839 C CA . MET A 1 105 ? -20.176 1.382 27.522 1.00 83.06 105 MET A CA 1
ATOM 840 C C . MET A 1 105 ? -20.239 2.482 28.585 1.00 83.06 105 MET A C 1
ATOM 842 O O . MET A 1 105 ? -20.707 2.227 29.692 1.00 83.06 105 MET A O 1
ATOM 846 N N . ALA A 1 106 ? -19.844 3.713 28.250 1.00 80.75 106 ALA A N 1
ATOM 847 C CA . ALA A 1 106 ? -19.926 4.850 29.166 1.00 80.75 106 ALA A CA 1
ATOM 848 C C . ALA A 1 106 ? -21.378 5.163 29.573 1.00 80.75 106 ALA A C 1
ATOM 850 O O . ALA A 1 106 ? -21.661 5.382 30.752 1.00 80.75 106 ALA A O 1
ATOM 851 N N . LYS A 1 107 ? -22.324 5.128 28.622 1.00 78.75 107 LYS A N 1
ATOM 852 C CA . LYS A 1 107 ? -23.762 5.288 28.906 1.00 78.75 107 LYS A CA 1
ATOM 853 C C . LYS A 1 107 ? -24.291 4.181 29.818 1.00 78.75 107 LYS A C 1
ATOM 855 O O . LYS A 1 107 ? -24.965 4.485 30.799 1.00 78.75 107 LYS A O 1
ATOM 860 N N . ASN A 1 108 ? -23.946 2.926 29.540 1.00 77.31 108 ASN A N 1
ATOM 861 C CA . ASN A 1 108 ? -24.365 1.781 30.350 1.00 77.31 108 ASN A CA 1
ATOM 862 C C . ASN A 1 108 ? -23.773 1.841 31.765 1.00 77.31 108 ASN A C 1
ATOM 864 O O . ASN A 1 108 ? -24.474 1.585 32.741 1.00 77.31 108 ASN A O 1
ATOM 868 N N . GLN A 1 109 ? -22.509 2.251 31.903 1.00 73.00 109 GLN A N 1
ATOM 869 C CA . GLN A 1 109 ? -21.875 2.459 33.204 1.00 73.00 109 GLN A CA 1
ATOM 870 C C . GLN A 1 109 ? -22.567 3.577 34.001 1.00 73.00 109 GLN A C 1
ATOM 872 O O . GLN A 1 109 ? -22.764 3.441 35.208 1.00 73.00 109 GLN A O 1
ATOM 877 N N . ASN A 1 110 ? -22.967 4.665 33.340 1.00 71.38 110 ASN A N 1
ATOM 878 C CA . ASN A 1 110 ? -23.716 5.750 33.974 1.00 71.38 110 ASN A CA 1
ATOM 879 C C . ASN A 1 110 ? -25.130 5.317 34.379 1.00 71.38 110 ASN A C 1
ATOM 881 O O . ASN A 1 110 ? -25.585 5.691 35.458 1.00 71.38 110 ASN A O 1
ATOM 885 N N . ALA A 1 111 ? -25.798 4.491 33.569 1.00 65.19 111 ALA A N 1
ATOM 886 C CA . ALA A 1 111 ? -27.089 3.905 33.919 1.00 65.19 111 ALA A CA 1
ATOM 887 C C . ALA A 1 111 ? -26.975 3.023 35.173 1.00 65.19 111 ALA A C 1
ATOM 889 O O . ALA A 1 111 ? -27.729 3.216 36.120 1.00 65.19 111 ALA A O 1
ATOM 890 N N . LEU A 1 112 ? -25.976 2.135 35.233 1.00 66.88 112 LEU A N 1
ATOM 891 C CA . LEU A 1 112 ? -25.716 1.282 36.400 1.00 66.88 112 LEU A CA 1
ATOM 892 C C . LEU A 1 112 ? -25.362 2.082 37.664 1.00 66.88 112 LEU A C 1
ATOM 894 O O . LEU A 1 112 ? -25.797 1.721 38.751 1.00 66.88 112 LEU A O 1
ATOM 898 N N . LYS A 1 113 ? -24.616 3.188 37.540 1.00 66.00 113 LYS A N 1
ATOM 899 C CA . LYS A 1 113 ? -24.320 4.090 38.671 1.00 66.00 113 LYS A CA 1
ATOM 900 C C . LYS A 1 113 ? -25.531 4.916 39.122 1.00 66.00 113 LYS A C 1
ATOM 902 O O . LYS A 1 113 ? -25.599 5.297 40.286 1.00 66.00 113 LYS A O 1
ATOM 907 N N . GLY A 1 114 ? -26.460 5.215 38.213 1.00 59.91 114 GLY A N 1
ATOM 908 C CA . GLY A 1 114 ? -27.702 5.940 38.497 1.00 59.91 114 GLY A CA 1
ATOM 909 C C . GLY A 1 114 ? -28.787 5.085 39.161 1.00 59.91 114 GLY A C 1
ATOM 910 O O . GLY A 1 114 ? -29.715 5.636 39.752 1.00 59.91 114 GLY A O 1
ATOM 911 N N . TYR A 1 115 ? -28.664 3.755 39.115 1.00 59.59 115 TYR A N 1
ATOM 912 C CA . TYR A 1 115 ? -29.505 2.850 39.894 1.00 59.59 115 TYR A CA 1
ATOM 913 C C . TYR A 1 115 ? -29.174 2.988 41.390 1.00 59.59 115 TYR A C 1
ATOM 915 O O . TYR A 1 115 ? -28.248 2.364 41.904 1.00 59.59 115 TYR A O 1
ATOM 923 N N . LYS A 1 116 ? -29.964 3.786 42.123 1.00 55.34 116 LYS A N 1
ATOM 924 C CA . LYS A 1 116 ? -30.089 3.615 43.578 1.00 55.34 116 LYS A CA 1
ATOM 925 C C . LYS A 1 116 ? -30.803 2.277 43.832 1.00 55.34 116 LYS A C 1
ATOM 927 O O . LYS A 1 116 ? -31.910 2.108 43.317 1.00 55.34 116 LYS A O 1
ATOM 932 N N . PRO A 1 117 ? -30.230 1.334 44.603 1.00 57.06 117 PRO A N 1
ATOM 933 C CA . PRO A 1 117 ? -30.956 0.134 45.006 1.00 57.06 117 PRO A CA 1
ATOM 934 C C . PRO A 1 117 ? -32.207 0.528 45.807 1.00 57.06 117 PRO A C 1
ATOM 936 O O . PRO A 1 117 ? -32.163 1.437 46.636 1.00 57.06 117 PRO A O 1
ATOM 939 N N . VAL A 1 118 ? -33.328 -0.147 45.538 1.00 55.31 118 VAL A N 1
ATOM 940 C CA . VAL A 1 118 ? -34.693 0.149 46.036 1.00 55.31 118 VAL A CA 1
ATOM 941 C C . VAL A 1 118 ? -34.875 -0.205 47.529 1.00 55.31 118 VAL A C 1
ATOM 943 O O . VAL A 1 118 ? -35.970 -0.489 47.993 1.00 55.31 118 VAL A O 1
ATOM 946 N N . GLU A 1 119 ? -33.817 -0.152 48.336 1.00 56.41 119 GLU A N 1
ATOM 947 C CA . GLU A 1 119 ? -33.865 -0.542 49.750 1.00 56.41 119 GLU A CA 1
ATOM 948 C C . GLU A 1 119 ? -33.303 0.529 50.684 1.00 56.41 119 GLU A C 1
ATOM 950 O O . GLU A 1 119 ? -32.411 0.252 51.470 1.00 56.41 119 GLU A O 1
ATOM 955 N N . MET A 1 120 ? -33.814 1.763 50.647 1.00 56.00 120 MET A N 1
ATOM 956 C CA . MET A 1 120 ? -33.628 2.701 51.769 1.00 56.00 120 MET A CA 1
ATOM 957 C C . MET A 1 120 ? -34.788 3.695 51.903 1.00 56.00 120 MET A C 1
ATOM 959 O O . MET A 1 120 ? -34.565 4.895 51.950 1.00 56.00 120 MET A O 1
ATOM 963 N N . GLU A 1 121 ? -36.030 3.222 52.025 1.00 52.03 121 GLU A N 1
ATOM 964 C CA . GLU A 1 121 ? -37.043 3.960 52.796 1.00 52.03 121 GLU A CA 1
ATOM 965 C C . GLU A 1 121 ? -37.967 2.995 53.549 1.00 52.03 121 GLU A C 1
ATOM 967 O O . GLU A 1 121 ? -39.005 2.556 53.065 1.00 52.03 121 GLU A O 1
ATOM 972 N N . ARG A 1 122 ? -37.624 2.727 54.810 1.00 46.69 122 ARG A N 1
ATOM 973 C CA . ARG A 1 122 ? -38.640 2.635 55.861 1.00 46.69 122 ARG A CA 1
ATOM 974 C C . ARG A 1 122 ? -38.263 3.618 56.957 1.00 46.69 122 ARG A C 1
ATOM 976 O O . ARG A 1 122 ? -37.635 3.257 57.944 1.00 46.69 122 ARG A O 1
ATOM 983 N N . LYS A 1 123 ? -38.647 4.885 56.773 1.00 50.16 123 LYS A N 1
ATOM 984 C CA . LYS A 1 123 ? -38.807 5.803 57.904 1.00 50.16 123 LYS A CA 1
ATOM 985 C C . LYS A 1 123 ? -39.959 5.260 58.749 1.00 50.16 123 LYS A C 1
ATOM 987 O O . LYS A 1 123 ? -41.122 5.452 58.404 1.00 50.16 123 LYS A O 1
ATOM 992 N N . SER A 1 124 ? -39.648 4.542 59.824 1.00 53.88 124 SER A N 1
ATOM 993 C CA . SER A 1 124 ? -40.625 4.252 60.868 1.00 53.88 124 SER A CA 1
ATOM 994 C C . SER A 1 124 ? -40.968 5.569 61.566 1.00 53.88 124 SER A C 1
ATOM 996 O O . SER A 1 124 ? -40.213 6.092 62.381 1.00 53.88 124 SER A O 1
ATOM 998 N N . ILE A 1 125 ? -42.117 6.145 61.219 1.00 55.50 125 ILE A N 1
ATOM 999 C CA . ILE A 1 125 ? -42.727 7.205 62.019 1.00 55.50 125 ILE A CA 1
ATOM 1000 C C . ILE A 1 125 ? -43.325 6.515 63.246 1.00 55.50 125 ILE A C 1
ATOM 1002 O O . ILE A 1 125 ? -44.477 6.089 63.232 1.00 55.50 125 ILE A O 1
ATOM 1006 N N . VAL A 1 126 ? -42.533 6.368 64.306 1.00 52.41 126 VAL A N 1
ATOM 1007 C CA . VAL A 1 126 ? -43.081 6.083 65.634 1.00 52.41 126 VAL A CA 1
ATOM 1008 C C . VAL A 1 126 ? -43.595 7.413 66.183 1.00 52.41 126 VAL A C 1
ATOM 1010 O O . VAL A 1 126 ? -42.835 8.241 66.680 1.00 52.41 126 VAL A O 1
ATOM 1013 N N . ARG A 1 127 ? -44.902 7.649 66.023 1.00 45.31 127 ARG A N 1
ATOM 1014 C CA . ARG A 1 127 ? -45.641 8.687 66.752 1.00 45.31 127 ARG A CA 1
ATOM 1015 C C . ARG A 1 127 ? -45.757 8.236 68.209 1.00 45.31 127 ARG A C 1
ATOM 1017 O O . ARG A 1 127 ? -46.635 7.440 68.523 1.00 45.31 127 ARG A O 1
ATOM 1024 N N . ASN A 1 128 ? -44.918 8.767 69.094 1.00 43.31 128 ASN A N 1
ATOM 1025 C CA . ASN A 1 128 ? -45.253 8.781 70.515 1.00 43.31 128 ASN A CA 1
ATOM 1026 C C . ASN A 1 128 ? -46.300 9.874 70.737 1.00 43.31 128 ASN A C 1
ATOM 1028 O O . ASN A 1 128 ? -46.026 11.057 70.541 1.00 43.31 128 ASN A O 1
ATOM 1032 N N . SER A 1 129 ? -47.507 9.449 71.099 1.00 45.56 129 SER A N 1
ATOM 1033 C CA . SER A 1 129 ? -48.578 10.307 71.603 1.00 45.56 129 SER A CA 1
ATOM 1034 C C . SER A 1 129 ? -48.833 9.859 73.043 1.00 45.56 129 SER A C 1
ATOM 1036 O O . SER A 1 129 ? -49.184 8.698 73.212 1.00 45.56 129 SER A O 1
ATOM 1038 N N . PHE A 1 130 ? -48.594 10.781 73.985 1.00 45.31 130 PHE A N 1
ATOM 1039 C CA . PHE A 1 130 ? -48.949 10.824 75.417 1.00 45.31 130 PHE A CA 1
ATOM 1040 C C . PHE A 1 130 ? -48.814 9.553 76.265 1.00 45.31 130 PHE A C 1
ATOM 1042 O O . PHE A 1 130 ? -49.654 8.639 76.135 1.00 45.31 130 PHE A O 1
#

Sequence (130 aa):
MLQEINRMYHDLDTLYQSMMRDMADAPVDSIKKATEIMNSLFKNAGDMDRLITESLISMPHLADSTKDLLRKRDDLLRLLHQTNRTLVNKAANIKSLLRHEIANMAKNQNALKGYKPVEMERKSIVRNSF

Foldseek 3Di:
DLVVLLVLLVVLLVLLVVCVVCVVPDDPVRVVVSVVSNVVSVVVSVVVVVVVVVVVVPDPDDDVVSVVSVVSVVVSVVSSVVSVVVSVVVVVVVVVVVVVVVVVVVVVVVVVVPDDDPPPDDPPPPDDDD

Radius of gyration: 30.02 Å; chains: 1; bounding box: 68×22×102 Å